Protein AF-A0A6J4VT52-F1 (afdb_monomer_lite)

Secondary structure (DSSP, 8-state):
-PPP--------------S-HHHHHHHHHHHHHHHTT----------TTSSHHHHHHHHHHHHHHTT----------TTT--TTHHHHHHHHTS---TTSPPPPHHHHSSGGGSS---THHHHTT-

Foldseek 3Di:
DDDDDDDDPPDDDLPPDPPCPPVLVVLVVQLVCVVVVRHDDDDQDDDPPPCSVSSVVVSQVVSVVVVHDDFFFDDDPQQQQAVCNRLLRRCVPDDDDPPDDDDDCCSVVSPSVPPPRGPVVVVVVD

Structure (mmCIF, N/CA/C/O backbone):
data_AF-A0A6J4VT52-F1
#
_entry.id   AF-A0A6J4VT52-F1
#
loop_
_atom_site.group_PDB
_atom_site.id
_atom_site.type_symbol
_atom_site.label_atom_id
_atom_site.label_alt_id
_atom_site.label_comp_id
_atom_site.label_asym_id
_atom_site.label_entity_id
_atom_site.label_seq_id
_atom_site.pdbx_PDB_ins_code
_atom_site.Cartn_x
_atom_site.Cartn_y
_atom_site.Cartn_z
_atom_site.occupancy
_atom_site.B_iso_or_equiv
_atom_site.auth_seq_id
_atom_site.auth_comp_id
_atom_site.auth_asym_id
_atom_site.auth_atom_id
_atom_site.pdbx_PDB_model_num
ATOM 1 N N . MET A 1 1 ? 32.193 13.795 37.879 1.00 39.59 1 MET A N 1
ATOM 2 C CA . MET A 1 1 ? 31.768 12.492 37.330 1.00 39.59 1 MET A CA 1
ATOM 3 C C . MET A 1 1 ? 30.348 12.674 36.826 1.00 39.59 1 MET A C 1
ATOM 5 O O . MET A 1 1 ? 29.466 12.857 37.649 1.00 39.59 1 MET A O 1
ATOM 9 N N . ALA A 1 2 ? 30.156 12.782 35.512 1.00 43.50 2 ALA A N 1
ATOM 10 C CA . ALA A 1 2 ? 28.837 12.919 34.897 1.00 43.50 2 ALA A CA 1
ATOM 11 C C . ALA A 1 2 ? 28.461 11.560 34.295 1.00 43.50 2 ALA A C 1
ATOM 13 O O . ALA A 1 2 ? 29.226 11.030 33.491 1.00 43.50 2 ALA A O 1
ATOM 14 N N . GLU A 1 3 ? 27.344 10.978 34.728 1.00 41.75 3 GLU A N 1
ATOM 15 C CA . GLU A 1 3 ? 26.826 9.744 34.135 1.00 41.75 3 GLU A CA 1
ATOM 16 C C . GLU A 1 3 ? 26.167 10.036 32.778 1.00 41.75 3 GLU A C 1
ATOM 18 O O . GLU A 1 3 ? 25.433 11.022 32.652 1.00 41.75 3 GLU A O 1
ATOM 23 N N . PRO A 1 4 ? 26.410 9.208 31.748 1.00 43.84 4 PRO A N 1
ATOM 24 C CA . PRO A 1 4 ? 25.766 9.365 30.456 1.00 43.84 4 PRO A CA 1
ATOM 25 C C . PRO A 1 4 ? 24.318 8.867 30.526 1.00 43.84 4 PRO A C 1
ATOM 27 O O . PRO A 1 4 ? 24.045 7.731 30.911 1.00 43.84 4 PRO A O 1
ATOM 30 N N . ILE A 1 5 ? 23.381 9.718 30.107 1.00 52.94 5 ILE A N 1
ATOM 31 C CA . ILE A 1 5 ? 21.973 9.358 29.935 1.00 52.94 5 ILE A CA 1
ATOM 32 C C . ILE A 1 5 ? 21.894 8.419 28.728 1.00 52.94 5 ILE A C 1
ATOM 34 O O . ILE A 1 5 ? 22.119 8.839 27.592 1.00 52.94 5 ILE A O 1
ATOM 38 N N . ALA A 1 6 ? 21.610 7.140 28.971 1.00 48.03 6 ALA A N 1
ATOM 39 C CA . ALA A 1 6 ? 21.401 6.164 27.912 1.00 48.03 6 ALA A CA 1
ATOM 40 C C . ALA A 1 6 ? 20.205 6.596 27.047 1.00 48.03 6 ALA A C 1
ATOM 42 O O . ALA A 1 6 ? 19.062 6.613 27.505 1.00 48.03 6 ALA A O 1
ATOM 43 N N . ALA A 1 7 ? 20.472 6.968 25.795 1.00 50.34 7 ALA A N 1
ATOM 44 C CA . ALA A 1 7 ? 19.435 7.249 24.818 1.00 50.34 7 ALA A CA 1
ATOM 45 C C . ALA A 1 7 ? 18.742 5.934 24.439 1.00 50.34 7 ALA A C 1
ATOM 47 O O . ALA A 1 7 ? 19.318 5.079 23.766 1.00 50.34 7 ALA A O 1
ATOM 48 N N . THR A 1 8 ? 17.501 5.762 24.884 1.00 45.44 8 THR A N 1
ATOM 49 C CA . THR A 1 8 ? 16.641 4.667 24.439 1.00 45.44 8 THR A CA 1
ATOM 50 C C . THR A 1 8 ? 16.420 4.807 22.930 1.00 45.44 8 THR A C 1
ATOM 52 O O . THR A 1 8 ? 16.028 5.892 22.487 1.00 45.44 8 THR A O 1
ATOM 55 N N . PRO A 1 9 ? 16.635 3.762 22.111 1.00 45.91 9 PRO A N 1
ATOM 56 C CA . PRO A 1 9 ? 16.302 3.830 20.697 1.00 45.91 9 PRO A CA 1
ATOM 57 C C . PRO A 1 9 ? 14.783 3.976 20.564 1.00 45.91 9 PRO A C 1
ATOM 59 O O . PRO A 1 9 ? 14.023 3.035 20.794 1.00 45.91 9 PRO A O 1
ATOM 62 N N . VAL A 1 10 ? 14.332 5.181 20.214 1.00 51.34 10 VAL A N 1
ATOM 63 C CA . VAL A 1 10 ? 12.952 5.432 19.802 1.00 51.34 10 VAL A CA 1
ATOM 64 C C . VAL A 1 10 ? 12.777 4.752 18.448 1.00 51.34 10 VAL A C 1
ATOM 66 O O . VAL A 1 10 ? 13.130 5.298 17.405 1.00 51.34 10 VAL A O 1
ATOM 69 N N . GLY A 1 11 ? 12.259 3.524 18.463 1.00 48.16 11 GLY A N 1
ATOM 70 C CA . GLY A 1 11 ? 11.644 2.947 17.273 1.00 48.16 11 GLY A CA 1
ATOM 71 C C . GLY A 1 11 ? 10.496 3.855 16.814 1.00 48.16 11 GLY A C 1
ATOM 72 O O . GLY A 1 11 ? 9.920 4.562 17.648 1.00 48.16 11 GLY A O 1
ATOM 73 N N . PRO A 1 12 ? 10.152 3.882 15.517 1.00 47.16 12 PRO A N 1
ATOM 74 C CA . PRO A 1 12 ? 9.087 4.741 15.020 1.00 47.16 12 PRO A CA 1
ATOM 75 C C . PRO A 1 12 ? 7.781 4.408 15.753 1.00 47.16 12 PRO A C 1
ATOM 77 O 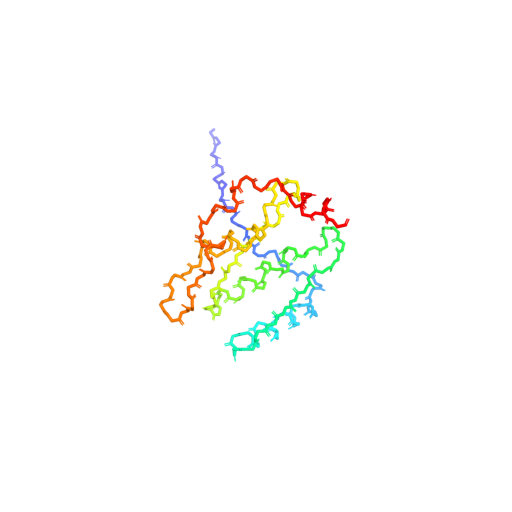O . PRO A 1 12 ? 7.138 3.394 15.486 1.00 47.16 12 PRO A O 1
ATOM 80 N N . SER A 1 13 ? 7.392 5.258 16.706 1.00 52.12 13 SER A N 1
ATOM 81 C CA . SER A 1 13 ? 6.025 5.260 17.213 1.00 52.12 13 SER A CA 1
ATOM 82 C C . SER A 1 13 ? 5.126 5.604 16.034 1.00 52.12 13 SER A C 1
ATOM 84 O O . SER A 1 13 ? 5.474 6.527 15.290 1.00 52.12 13 SER A O 1
ATOM 86 N N . PRO A 1 14 ? 3.996 4.902 15.835 1.00 54.50 14 PRO A N 1
ATOM 87 C CA . PRO A 1 14 ? 3.065 5.262 14.782 1.00 54.50 14 PRO A CA 1
ATOM 88 C C . PRO A 1 14 ? 2.696 6.726 15.000 1.00 54.50 14 PRO A C 1
ATOM 90 O O . PRO A 1 14 ? 2.082 7.073 16.013 1.00 54.50 14 PRO A O 1
ATOM 93 N N . ALA A 1 15 ? 3.158 7.593 14.097 1.00 59.28 15 ALA A N 1
ATOM 94 C CA . ALA A 1 15 ? 2.888 9.014 14.176 1.00 59.28 15 ALA A CA 1
ATOM 95 C C . ALA A 1 15 ? 1.374 9.162 14.314 1.00 59.28 15 ALA A C 1
ATOM 97 O O . ALA A 1 15 ? 0.617 8.648 13.487 1.00 59.28 15 ALA A O 1
ATOM 98 N N . ARG A 1 16 ? 0.920 9.784 15.405 1.00 66.50 16 ARG A N 1
ATOM 99 C CA . ARG A 1 16 ? -0.508 9.967 15.649 1.00 66.50 16 ARG A CA 1
ATOM 100 C C . ARG A 1 16 ? -1.064 10.780 14.483 1.00 66.50 16 ARG A C 1
ATOM 102 O O . ARG A 1 16 ? -0.793 11.971 14.379 1.00 66.50 16 ARG A O 1
ATOM 109 N N . LEU A 1 17 ? -1.801 10.130 13.585 1.00 80.56 17 LEU A N 1
ATOM 110 C CA . LEU A 1 17 ? -2.378 10.784 12.416 1.00 80.56 17 LEU A CA 1
ATOM 111 C C . LEU A 1 17 ? -3.497 11.723 12.875 1.00 80.56 17 LEU A C 1
ATOM 113 O O . LEU A 1 17 ? -4.583 11.280 13.247 1.00 80.56 17 LEU A O 1
ATOM 117 N N . VAL A 1 18 ? -3.228 13.026 12.865 1.00 82.44 18 VAL A N 1
ATOM 118 C CA . VAL A 1 18 ? -4.215 14.060 13.202 1.00 82.44 18 VAL A CA 1
ATOM 119 C C . VAL A 1 18 ? -4.949 14.493 11.932 1.00 82.44 18 VAL A C 1
ATOM 121 O O . VAL A 1 18 ? -4.345 14.628 10.873 1.00 82.44 18 VAL A O 1
ATOM 124 N N . GLY A 1 19 ? -6.267 14.695 12.021 1.00 86.19 19 GLY A N 1
ATOM 125 C CA . GLY A 1 19 ? -7.076 15.239 10.920 1.00 86.19 19 GLY A CA 1
ATOM 126 C C . GLY A 1 19 ? -7.381 14.274 9.765 1.00 86.19 19 GLY A C 1
ATOM 127 O O . GLY A 1 19 ? -8.038 14.677 8.815 1.00 86.19 19 GLY A O 1
ATOM 128 N N . ARG A 1 20 ? -6.966 13.002 9.851 1.00 89.94 20 ARG A N 1
ATOM 129 C CA . ARG A 1 20 ? -7.134 11.976 8.795 1.00 89.94 20 ARG A CA 1
ATOM 130 C C . ARG A 1 20 ? -8.288 11.003 9.024 1.00 89.94 20 ARG A C 1
ATOM 132 O O . ARG A 1 20 ? -8.261 9.867 8.560 1.00 89.94 20 ARG A O 1
ATOM 139 N N . GLY A 1 21 ? -9.286 11.412 9.805 1.00 89.00 21 GLY A N 1
ATOM 140 C CA . GLY A 1 21 ? -10.370 10.520 10.223 1.00 89.00 21 GLY A CA 1
ATOM 141 C C . GLY A 1 21 ? -11.148 9.934 9.043 1.00 89.00 21 GLY A C 1
ATOM 142 O O . GLY A 1 21 ? -11.440 8.743 9.039 1.00 89.00 21 GLY A O 1
ATOM 143 N N . ARG A 1 22 ? -11.431 10.748 8.018 1.00 93.25 22 ARG A N 1
ATOM 144 C CA . ARG A 1 22 ? -12.200 10.320 6.839 1.00 93.25 22 ARG A CA 1
ATOM 145 C C . ARG A 1 22 ? -11.428 9.304 6.000 1.00 93.25 22 ARG A C 1
ATOM 147 O O . ARG A 1 22 ? -11.977 8.274 5.625 1.00 93.25 22 ARG A O 1
ATOM 154 N N . GLU A 1 23 ? -10.152 9.568 5.747 1.00 96.00 23 GLU A N 1
ATOM 155 C CA . GLU A 1 23 ? -9.288 8.689 4.964 1.00 96.00 23 GLU A CA 1
ATOM 156 C C . GLU A 1 23 ? -9.028 7.366 5.690 1.00 96.00 23 GLU A C 1
ATOM 158 O O . GLU A 1 23 ? -9.057 6.308 5.064 1.00 96.00 23 GLU A O 1
ATOM 163 N N . LEU A 1 24 ? -8.851 7.403 7.016 1.00 94.31 24 LEU A N 1
ATOM 164 C CA . LEU A 1 24 ? -8.726 6.192 7.829 1.00 94.31 24 LEU A CA 1
ATOM 165 C C . LEU A 1 24 ? -9.999 5.343 7.796 1.00 94.31 24 LEU A C 1
ATOM 167 O O . LEU A 1 24 ? -9.896 4.127 7.683 1.00 94.31 24 LEU A O 1
ATOM 171 N N . VAL A 1 25 ? -11.188 5.950 7.874 1.00 95.25 25 VAL A N 1
ATOM 172 C CA . VAL A 1 25 ? -12.457 5.210 7.752 1.00 95.25 25 VAL A CA 1
ATOM 173 C C . VAL A 1 25 ? -12.534 4.502 6.401 1.00 95.25 25 VAL A C 1
ATOM 175 O O . VAL A 1 25 ? -12.730 3.289 6.369 1.00 95.25 25 VAL A O 1
ATOM 178 N N . LEU A 1 26 ? -12.267 5.216 5.303 1.00 96.44 26 LEU A N 1
ATOM 179 C CA . LEU A 1 26 ? -12.258 4.626 3.964 1.00 96.44 26 LEU A CA 1
ATOM 180 C C . LEU A 1 26 ? -11.266 3.457 3.864 1.00 96.44 26 LEU A C 1
ATOM 182 O O . LEU A 1 26 ? -11.612 2.383 3.376 1.00 96.44 26 LEU A O 1
ATOM 186 N N . LEU A 1 27 ? -10.030 3.639 4.332 1.00 96.88 27 LEU A N 1
ATOM 187 C CA . LEU A 1 27 ? -8.997 2.602 4.263 1.00 96.88 27 LEU A CA 1
ATOM 188 C C . LEU A 1 27 ? -9.356 1.374 5.106 1.00 96.88 27 LEU A C 1
ATOM 190 O O . LEU A 1 27 ? -9.140 0.247 4.660 1.00 96.88 27 LEU A O 1
ATOM 194 N N . ARG A 1 28 ? -9.975 1.571 6.273 1.00 96.12 28 ARG A N 1
ATOM 195 C CA . ARG A 1 28 ? -10.470 0.483 7.128 1.00 96.12 28 ARG A CA 1
ATOM 196 C C . ARG A 1 28 ? -11.596 -0.307 6.485 1.00 96.12 28 ARG A C 1
ATOM 198 O O . ARG A 1 28 ? -11.591 -1.534 6.564 1.00 96.12 28 ARG A O 1
ATOM 205 N N . GLU A 1 29 ? -12.530 0.369 5.823 1.00 97.25 29 GLU A N 1
ATOM 206 C CA . GLU A 1 29 ? -13.599 -0.288 5.067 1.00 97.25 29 GLU A CA 1
ATOM 207 C C . GLU A 1 29 ? -13.027 -1.151 3.938 1.00 97.25 29 GLU A C 1
ATOM 209 O O . GLU A 1 29 ? -13.424 -2.307 3.771 1.00 97.25 29 GLU A O 1
ATOM 214 N N . ARG A 1 30 ? -12.043 -0.629 3.193 1.00 97.69 30 ARG A N 1
ATOM 215 C CA . ARG A 1 30 ? -11.371 -1.388 2.125 1.00 97.69 30 ARG A CA 1
ATOM 216 C C . ARG A 1 30 ? -10.558 -2.555 2.671 1.00 97.69 30 ARG A C 1
ATOM 218 O O . ARG A 1 30 ? -10.639 -3.644 2.109 1.00 97.69 30 ARG A O 1
ATOM 225 N N . LEU A 1 31 ? -9.855 -2.371 3.787 1.00 97.25 31 LEU A N 1
ATOM 226 C CA . LEU A 1 31 ? -9.140 -3.447 4.473 1.00 97.25 31 LEU A CA 1
ATOM 227 C C . LEU A 1 31 ? -10.099 -4.544 4.955 1.00 97.25 31 LEU A C 1
ATOM 229 O O . LEU A 1 31 ? -9.829 -5.726 4.764 1.00 97.25 31 LEU A O 1
ATOM 233 N N . ALA A 1 32 ? -11.241 -4.173 5.540 1.00 97.12 32 ALA A N 1
ATOM 234 C CA . ALA A 1 32 ? -12.264 -5.133 5.945 1.00 97.12 32 ALA A CA 1
ATOM 235 C C . ALA A 1 32 ? -12.840 -5.900 4.743 1.00 97.12 32 ALA A C 1
ATOM 237 O O . ALA A 1 32 ? -13.037 -7.110 4.833 1.00 97.12 32 ALA A O 1
ATOM 238 N N . GLY A 1 33 ? -13.062 -5.223 3.612 1.00 97.56 33 GLY A N 1
ATOM 239 C CA . GLY A 1 33 ? -13.443 -5.864 2.352 1.00 97.56 33 GLY A CA 1
ATOM 240 C C . GLY A 1 33 ? -12.403 -6.876 1.870 1.00 97.56 33 GLY A C 1
ATOM 241 O O . GLY A 1 33 ? -12.761 -8.019 1.592 1.00 97.56 33 GLY A O 1
ATOM 242 N N . ALA A 1 34 ? -11.127 -6.485 1.850 1.00 96.25 34 ALA A N 1
ATOM 243 C CA . ALA A 1 34 ? -10.021 -7.338 1.417 1.00 96.25 34 ALA A CA 1
ATOM 244 C C . ALA A 1 34 ? -9.878 -8.591 2.291 1.00 96.25 34 ALA A C 1
ATOM 246 O O . ALA A 1 34 ? -9.763 -9.695 1.765 1.00 96.25 34 ALA A O 1
ATOM 247 N N . LEU A 1 35 ? -9.978 -8.439 3.615 1.00 95.38 35 LEU A N 1
ATOM 248 C CA . LEU A 1 35 ? -9.965 -9.560 4.563 1.00 95.38 35 LEU A CA 1
ATOM 249 C C . LEU A 1 35 ? -11.169 -10.499 4.399 1.00 95.38 35 LEU A C 1
ATOM 251 O O . LEU A 1 35 ? -11.073 -11.677 4.722 1.00 95.38 35 LEU A O 1
ATOM 255 N N . ALA A 1 36 ? -12.285 -10.000 3.866 1.00 96.44 36 ALA A N 1
ATOM 256 C CA . ALA A 1 36 ? -13.447 -10.802 3.492 1.00 96.44 36 ALA A CA 1
ATOM 257 C C . ALA A 1 36 ? -13.355 -11.376 2.059 1.00 96.44 36 ALA A C 1
ATOM 259 O O . ALA A 1 36 ? -14.368 -11.800 1.506 1.00 96.44 36 ALA A O 1
ATOM 260 N N . GLY A 1 37 ? -12.176 -11.345 1.426 1.00 94.75 37 GLY A N 1
ATOM 261 C CA . GLY A 1 37 ? -11.944 -11.874 0.077 1.00 94.75 37 GLY A CA 1
ATOM 262 C C . GLY A 1 37 ? -12.340 -10.933 -1.067 1.00 94.75 37 GLY A C 1
ATOM 263 O O . GLY A 1 37 ? -12.298 -11.329 -2.229 1.00 94.75 37 GLY A O 1
ATOM 264 N N . ARG A 1 38 ? -12.715 -9.679 -0.778 1.00 95.69 38 ARG A N 1
ATOM 265 C CA . ARG A 1 38 ? -13.057 -8.667 -1.792 1.00 95.69 38 ARG A CA 1
ATOM 266 C C . ARG A 1 38 ? -11.905 -7.683 -1.971 1.00 95.69 38 ARG A C 1
ATOM 268 O O . ARG A 1 38 ? -11.801 -6.702 -1.237 1.00 95.69 38 ARG A O 1
ATOM 275 N N . GLY A 1 39 ? -11.044 -7.954 -2.950 1.00 92.75 39 GLY A N 1
ATOM 276 C CA . GLY A 1 39 ? -9.914 -7.089 -3.292 1.00 92.75 39 GLY A CA 1
ATOM 277 C C . GLY A 1 39 ? -10.334 -5.673 -3.709 1.00 92.75 39 GLY A C 1
ATOM 278 O O . GLY A 1 39 ? -11.439 -5.450 -4.207 1.00 92.75 39 GLY A O 1
ATOM 279 N N . ALA A 1 40 ? -9.441 -4.705 -3.506 1.00 94.56 40 ALA A N 1
ATOM 280 C CA . ALA A 1 40 ? -9.629 -3.316 -3.916 1.00 94.56 40 ALA A CA 1
ATOM 281 C C . ALA A 1 40 ? -8.280 -2.650 -4.218 1.00 94.56 40 ALA A C 1
ATOM 283 O O . ALA A 1 40 ? -7.261 -3.012 -3.633 1.00 94.56 40 ALA A O 1
ATOM 284 N N . LEU A 1 41 ? -8.296 -1.637 -5.088 1.00 95.75 41 LEU A N 1
ATOM 285 C CA . LEU A 1 41 ? -7.172 -0.735 -5.329 1.00 95.75 41 LEU A CA 1
ATOM 286 C C . LEU A 1 41 ? -7.490 0.633 -4.720 1.00 95.75 41 LEU A C 1
ATOM 288 O O . LEU A 1 41 ? -8.570 1.178 -4.949 1.00 95.75 41 LEU A O 1
ATOM 292 N N . VAL A 1 42 ? -6.551 1.190 -3.955 1.00 95.94 42 VAL A N 1
ATOM 293 C CA . VAL A 1 42 ? -6.671 2.529 -3.365 1.00 95.94 42 VAL A CA 1
ATOM 294 C C . VAL A 1 42 ? -5.441 3.349 -3.733 1.00 95.94 42 VAL A C 1
ATOM 296 O O . VAL A 1 42 ? -4.316 2.920 -3.490 1.00 95.94 42 VAL A O 1
ATOM 299 N N . LEU A 1 43 ? -5.662 4.538 -4.295 1.00 96.25 43 LEU A N 1
ATOM 300 C CA . LEU A 1 43 ? -4.611 5.500 -4.619 1.00 96.25 43 LEU A CA 1
ATOM 301 C C . LEU A 1 43 ? -4.582 6.610 -3.565 1.00 96.25 43 LEU A C 1
ATOM 303 O O . LEU A 1 43 ? -5.573 7.312 -3.370 1.00 96.25 43 LEU A O 1
ATOM 307 N N . LEU A 1 44 ? -3.436 6.793 -2.908 1.00 95.12 44 LEU A N 1
ATOM 308 C CA . LEU A 1 44 ? -3.209 7.909 -1.990 1.00 95.12 44 LEU A CA 1
ATOM 309 C C . LEU A 1 44 ? -2.536 9.059 -2.743 1.00 95.12 44 LEU A C 1
ATOM 311 O O . LEU A 1 44 ? -1.337 9.015 -3.012 1.00 95.12 44 LEU A O 1
ATOM 315 N N . ALA A 1 45 ? -3.306 10.097 -3.061 1.00 94.44 45 ALA A N 1
ATOM 316 C CA . ALA A 1 45 ? -2.827 11.303 -3.732 1.00 94.44 45 ALA A CA 1
ATOM 317 C C . ALA A 1 45 ? -2.916 12.527 -2.807 1.00 94.44 45 ALA A C 1
ATOM 319 O O . ALA A 1 45 ? -3.727 12.572 -1.885 1.00 94.44 45 ALA A O 1
ATOM 320 N N . GLY A 1 46 ? -2.051 13.515 -3.035 1.00 93.75 46 GLY A N 1
ATOM 321 C CA . GLY A 1 46 ? -1.995 14.740 -2.237 1.00 93.75 46 GLY A CA 1
ATOM 322 C C . GLY A 1 46 ? -0.611 15.379 -2.244 1.00 93.75 46 GLY A C 1
ATOM 323 O O . GLY A 1 46 ? 0.348 14.806 -2.768 1.00 93.75 46 GLY A O 1
ATOM 324 N N . GLU A 1 47 ? -0.501 16.543 -1.618 1.00 94.62 47 GLU A N 1
ATOM 325 C CA . GLU A 1 47 ? 0.714 17.363 -1.598 1.00 94.62 47 GLU A CA 1
ATOM 326 C C . GLU A 1 47 ? 1.926 16.651 -0.970 1.00 94.62 47 GLU A C 1
ATOM 328 O O . GLU A 1 47 ? 1.805 15.694 -0.190 1.00 94.62 47 GLU A O 1
ATOM 333 N N . ALA A 1 48 ? 3.134 17.082 -1.338 1.00 91.56 48 ALA A N 1
ATOM 334 C CA . ALA A 1 48 ? 4.357 16.600 -0.703 1.00 91.56 48 ALA A CA 1
ATOM 335 C C . ALA A 1 48 ? 4.316 16.901 0.807 1.00 91.56 48 ALA A C 1
ATOM 337 O O . ALA A 1 48 ? 3.838 17.947 1.228 1.00 91.56 48 ALA A O 1
ATOM 338 N N . GLY A 1 49 ? 4.746 15.951 1.640 1.00 90.06 49 GLY A N 1
ATOM 339 C CA . GLY A 1 49 ? 4.740 16.123 3.100 1.00 90.06 49 GLY A CA 1
ATOM 340 C C . GLY A 1 49 ? 3.371 16.030 3.794 1.00 90.06 49 GLY A C 1
ATOM 341 O O . GLY A 1 49 ? 3.330 15.951 5.015 1.00 90.06 49 GLY A O 1
ATOM 342 N N . ILE A 1 50 ? 2.252 15.918 3.066 1.00 90.69 50 ILE A N 1
ATOM 343 C CA . ILE A 1 50 ? 0.887 15.900 3.642 1.00 90.69 50 ILE A CA 1
ATOM 344 C C . ILE A 1 50 ? 0.571 14.653 4.505 1.00 90.69 50 ILE A C 1
ATOM 346 O O . ILE A 1 50 ? -0.519 14.533 5.065 1.00 90.69 50 ILE A O 1
ATOM 350 N N . GLY A 1 51 ? 1.510 13.704 4.603 1.00 92.50 51 GLY A N 1
ATOM 351 C CA . GLY A 1 51 ? 1.388 12.498 5.428 1.00 92.50 51 GLY A CA 1
ATOM 352 C C . GLY A 1 51 ? 0.872 11.248 4.707 1.00 92.50 51 GLY A C 1
ATOM 353 O O . GLY A 1 51 ? 0.406 10.329 5.372 1.00 92.50 51 GLY A O 1
ATOM 354 N N . LYS A 1 52 ? 0.962 11.170 3.369 1.00 95.00 52 LYS A N 1
ATOM 355 C CA . LYS A 1 52 ? 0.530 9.985 2.589 1.00 95.00 52 LYS A CA 1
ATOM 356 C C . LYS A 1 52 ? 1.207 8.692 3.055 1.00 95.00 52 LYS A C 1
ATOM 358 O O . LYS A 1 52 ? 0.528 7.698 3.285 1.00 95.00 52 LYS A O 1
ATOM 363 N N . THR A 1 53 ? 2.529 8.728 3.238 1.00 92.50 53 THR A N 1
ATOM 364 C CA . THR A 1 53 ? 3.308 7.574 3.711 1.00 92.50 53 THR A CA 1
ATOM 365 C C . THR A 1 53 ? 2.893 7.169 5.120 1.00 92.50 53 THR A C 1
ATOM 367 O O . THR A 1 53 ? 2.616 6.001 5.348 1.00 92.50 53 THR A O 1
ATOM 370 N N . ALA A 1 54 ? 2.729 8.134 6.030 1.00 93.12 54 ALA A N 1
ATOM 371 C CA . ALA A 1 54 ? 2.273 7.857 7.391 1.00 93.12 54 ALA A CA 1
ATOM 372 C C . ALA A 1 54 ? 0.860 7.234 7.416 1.00 93.12 54 ALA A C 1
ATOM 374 O O . ALA A 1 54 ? 0.592 6.320 8.194 1.00 93.12 54 ALA A O 1
ATOM 375 N N . LEU A 1 55 ? -0.042 7.685 6.535 1.00 95.06 55 LEU A N 1
ATOM 376 C CA . LEU A 1 55 ? -1.381 7.109 6.378 1.00 95.06 55 LEU A CA 1
ATOM 377 C C . LEU A 1 55 ? -1.341 5.668 5.842 1.00 95.06 55 LEU A C 1
ATOM 379 O O . LEU A 1 55 ? -2.050 4.797 6.357 1.00 95.06 55 LEU A O 1
ATOM 383 N N . ALA A 1 56 ? -0.497 5.406 4.839 1.00 95.38 56 ALA A N 1
ATOM 384 C CA . ALA A 1 56 ? -0.264 4.057 4.335 1.00 95.38 56 ALA A CA 1
ATOM 385 C C . ALA A 1 56 ? 0.290 3.156 5.447 1.00 95.38 56 ALA A C 1
ATOM 387 O O . ALA A 1 56 ? -0.294 2.117 5.737 1.00 95.38 56 ALA A O 1
ATOM 388 N N . GLU A 1 57 ? 1.351 3.580 6.132 1.00 94.62 57 GLU A N 1
ATOM 389 C CA . GLU A 1 57 ? 1.995 2.827 7.214 1.00 94.62 57 GLU A CA 1
ATOM 390 C C . GLU A 1 57 ? 1.034 2.489 8.356 1.00 94.62 57 GLU A C 1
ATOM 392 O O . GLU A 1 57 ? 1.035 1.350 8.821 1.00 94.62 57 GLU A O 1
ATOM 397 N N . ALA A 1 58 ? 0.165 3.421 8.759 1.00 94.38 58 ALA A N 1
ATOM 398 C CA . ALA A 1 58 ? -0.863 3.152 9.765 1.00 94.38 58 ALA A CA 1
ATOM 399 C C . ALA A 1 58 ? -1.856 2.071 9.308 1.00 94.38 58 ALA A C 1
ATOM 401 O O . ALA A 1 58 ? -2.192 1.171 10.077 1.00 94.38 58 ALA A O 1
ATOM 402 N N . THR A 1 59 ? -2.278 2.114 8.043 1.00 95.44 59 THR A N 1
ATOM 403 C CA . THR A 1 59 ? -3.171 1.099 7.459 1.00 95.44 59 THR A CA 1
ATOM 404 C C . THR A 1 59 ? -2.485 -0.264 7.376 1.00 95.44 59 THR A C 1
ATOM 406 O O . THR A 1 59 ? -3.082 -1.286 7.709 1.00 95.44 59 THR A O 1
ATOM 409 N N . LEU A 1 60 ? -1.208 -0.291 6.983 1.00 95.94 60 LEU A N 1
ATOM 410 C CA . LEU A 1 60 ? -0.400 -1.510 6.932 1.00 95.94 60 LEU A CA 1
ATOM 411 C C . LEU A 1 60 ? -0.160 -2.095 8.331 1.00 95.94 60 LEU A C 1
ATOM 413 O O . LEU A 1 60 ? -0.163 -3.313 8.495 1.00 95.94 60 LEU A O 1
ATOM 417 N N . ALA A 1 61 ? 0.047 -1.253 9.346 1.00 95.44 61 ALA A N 1
ATOM 418 C CA . ALA A 1 61 ? 0.164 -1.690 10.734 1.00 95.44 61 ALA A CA 1
ATOM 419 C C . ALA A 1 61 ? -1.138 -2.341 11.226 1.00 95.44 61 ALA A C 1
ATOM 421 O O . ALA A 1 61 ? -1.092 -3.434 11.789 1.00 95.44 61 ALA A O 1
ATOM 422 N N . GLU A 1 62 ? -2.290 -1.729 10.941 1.00 95.31 62 GLU A N 1
ATOM 423 C CA . GLU A 1 62 ? -3.601 -2.304 11.266 1.00 95.31 62 GLU A CA 1
ATOM 424 C C . GLU A 1 62 ? -3.839 -3.632 10.527 1.00 95.31 62 GLU A C 1
ATOM 426 O O . GLU A 1 62 ? -4.293 -4.607 11.125 1.00 95.31 62 GLU A O 1
ATOM 431 N N . ALA A 1 63 ? -3.474 -3.716 9.244 1.00 96.31 63 ALA A N 1
ATOM 432 C CA . ALA A 1 63 ? -3.577 -4.949 8.467 1.00 96.31 63 ALA A CA 1
ATOM 433 C C . ALA A 1 63 ? -2.762 -6.093 9.094 1.00 96.31 63 ALA A C 1
ATOM 435 O O . ALA A 1 63 ? -3.294 -7.189 9.279 1.00 96.31 63 ALA A O 1
ATOM 436 N N . ARG A 1 64 ? -1.511 -5.829 9.504 1.00 95.81 64 ARG A N 1
ATOM 437 C CA . ARG A 1 64 ? -0.672 -6.814 10.215 1.00 95.81 64 ARG A CA 1
ATOM 438 C C . ARG A 1 64 ? -1.300 -7.255 11.535 1.00 95.81 64 ARG A C 1
ATOM 440 O O . ARG A 1 64 ? -1.342 -8.448 11.812 1.00 95.81 64 ARG A O 1
ATOM 447 N N . GLN A 1 65 ? -1.820 -6.316 12.330 1.00 96.75 65 GLN A N 1
ATOM 448 C CA . GLN A 1 65 ? -2.498 -6.625 13.599 1.00 96.75 65 GLN A CA 1
ATOM 449 C C . GLN A 1 65 ? -3.726 -7.520 13.405 1.00 96.75 65 GLN A C 1
ATOM 451 O O . GLN A 1 65 ? -4.053 -8.321 14.276 1.00 96.75 65 GLN A O 1
ATOM 456 N N . ARG A 1 66 ? -4.388 -7.414 12.250 1.00 96.12 66 ARG A N 1
ATOM 457 C CA . ARG A 1 66 ? -5.536 -8.246 11.867 1.00 96.12 66 ARG A CA 1
ATOM 458 C C . ARG A 1 66 ? -5.141 -9.554 11.170 1.00 96.12 66 ARG A C 1
ATOM 460 O O . ARG A 1 66 ? -6.014 -10.233 10.640 1.00 96.12 66 ARG A O 1
ATOM 467 N N . GLY A 1 67 ? -3.854 -9.905 11.166 1.00 93.38 67 GLY A N 1
ATOM 468 C CA . GLY A 1 67 ? -3.344 -11.160 10.610 1.00 93.38 67 GLY A CA 1
ATOM 469 C C . GLY A 1 67 ? -3.149 -11.162 9.093 1.00 93.38 67 GLY A C 1
ATOM 470 O O . GLY A 1 67 ? -2.894 -12.220 8.524 1.00 93.38 67 GLY A O 1
ATOM 471 N N . ALA A 1 68 ? -3.250 -10.012 8.418 1.00 94.38 68 ALA A N 1
ATOM 472 C CA . ALA A 1 68 ? -2.982 -9.941 6.987 1.00 94.38 68 ALA A CA 1
ATOM 473 C C . ALA A 1 68 ? -1.482 -10.087 6.701 1.00 94.38 68 ALA A C 1
ATOM 475 O O . ALA A 1 68 ? -0.640 -9.451 7.344 1.00 94.38 68 ALA A O 1
ATOM 476 N N . THR A 1 69 ? -1.146 -10.838 5.654 1.00 92.38 69 THR A N 1
ATOM 477 C CA . THR A 1 69 ? 0.174 -10.740 5.031 1.00 92.38 69 THR A CA 1
ATOM 478 C C . THR A 1 69 ? 0.302 -9.379 4.353 1.00 92.38 69 THR A C 1
ATOM 480 O O . THR A 1 69 ? -0.487 -9.030 3.479 1.00 92.38 69 THR 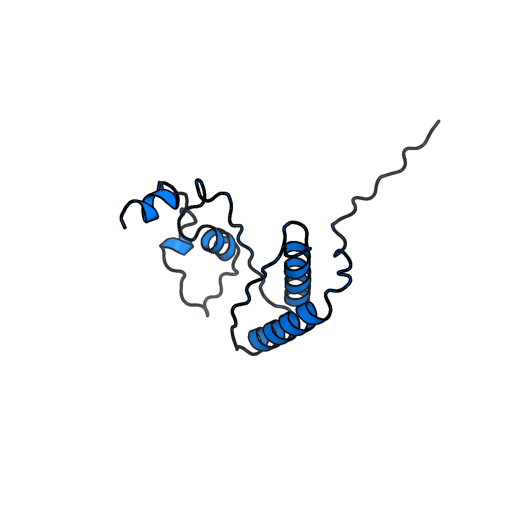A O 1
ATOM 483 N N . VAL A 1 70 ? 1.309 -8.603 4.756 1.00 94.62 70 VAL A N 1
ATOM 484 C CA . VAL A 1 70 ? 1.580 -7.277 4.194 1.00 94.62 70 VAL A CA 1
ATOM 485 C C . VAL A 1 70 ? 2.890 -7.298 3.426 1.00 94.62 70 VAL A C 1
ATOM 487 O O . VAL A 1 70 ? 3.952 -7.493 4.016 1.00 94.62 70 VAL A O 1
ATOM 490 N N . LEU A 1 71 ? 2.805 -7.023 2.126 1.00 93.38 71 LEU A N 1
ATOM 491 C CA . LEU A 1 71 ? 3.947 -6.889 1.228 1.00 93.38 71 LEU A CA 1
ATOM 492 C C . LEU A 1 71 ? 4.115 -5.420 0.839 1.00 93.38 71 LEU A C 1
ATOM 494 O O . LEU A 1 71 ? 3.132 -4.718 0.608 1.00 93.38 71 LEU A O 1
ATOM 498 N N . VAL A 1 72 ? 5.359 -4.948 0.796 1.00 92.88 72 VAL A N 1
ATOM 499 C CA . VAL A 1 72 ? 5.687 -3.558 0.463 1.00 92.88 72 VAL A CA 1
ATOM 500 C C . VAL A 1 72 ? 6.785 -3.563 -0.583 1.00 92.88 72 VAL A C 1
ATOM 502 O O . VAL A 1 72 ? 7.824 -4.182 -0.366 1.00 92.88 72 VAL A O 1
ATOM 505 N N . GLY A 1 73 ? 6.534 -2.850 -1.675 1.00 90.38 73 GLY A N 1
ATOM 506 C CA . GLY A 1 73 ? 7.507 -2.540 -2.711 1.00 90.38 73 GLY A CA 1
ATOM 507 C C . GLY A 1 73 ? 7.662 -1.036 -2.852 1.00 90.38 73 GLY A C 1
ATOM 508 O O . GLY A 1 73 ? 6.690 -0.292 -2.677 1.00 90.38 73 GLY A O 1
ATOM 509 N N . ARG A 1 74 ? 8.876 -0.582 -3.140 1.00 86.25 74 ARG A N 1
ATOM 510 C CA . ARG A 1 74 ? 9.195 0.836 -3.294 1.00 86.25 74 ARG A CA 1
ATOM 511 C C . ARG A 1 74 ? 9.410 1.159 -4.765 1.00 86.25 74 ARG A C 1
ATOM 513 O O . ARG A 1 74 ? 10.147 0.479 -5.468 1.00 86.25 74 ARG A O 1
ATOM 520 N N . CYS A 1 75 ? 8.771 2.230 -5.221 1.00 81.94 75 CYS A N 1
ATOM 521 C CA . CYS A 1 75 ? 9.135 2.861 -6.482 1.00 81.94 75 CYS A CA 1
ATOM 522 C C . CYS A 1 75 ? 10.325 3.776 -6.198 1.00 81.94 75 CYS A C 1
ATOM 524 O O . CYS A 1 75 ? 10.158 4.818 -5.558 1.00 81.94 75 CYS A O 1
ATOM 526 N N . HIS A 1 76 ? 11.513 3.350 -6.612 1.00 74.62 76 HIS A N 1
ATOM 527 C CA . HIS A 1 76 ? 12.688 4.211 -6.640 1.00 74.62 76 HIS A CA 1
ATOM 528 C C . HIS A 1 76 ? 12.618 5.133 -7.865 1.00 74.62 76 HIS A C 1
ATOM 530 O O . HIS A 1 76 ? 11.601 5.168 -8.565 1.00 74.62 76 HIS A O 1
ATOM 536 N N . ASP A 1 77 ? 13.666 5.919 -8.100 1.00 71.00 77 ASP A N 1
ATOM 537 C CA . ASP A 1 77 ? 13.722 6.769 -9.284 1.00 71.00 77 ASP A CA 1
ATOM 538 C C . ASP A 1 77 ? 13.527 5.921 -10.561 1.00 71.00 77 ASP A C 1
ATOM 540 O O . ASP A 1 77 ? 14.005 4.785 -10.673 1.00 71.00 77 ASP A O 1
ATOM 544 N N . LEU A 1 78 ? 12.751 6.454 -11.504 1.00 57.59 78 LEU A N 1
ATOM 545 C CA . LEU A 1 78 ? 12.272 5.765 -12.708 1.00 57.59 78 LEU A CA 1
ATOM 546 C C . LEU A 1 78 ? 13.416 5.355 -13.645 1.00 57.59 78 LEU A C 1
ATOM 548 O O . LEU A 1 78 ? 13.248 4.426 -14.435 1.00 57.59 78 LEU A O 1
ATOM 552 N N . ALA A 1 79 ? 14.565 6.029 -13.549 1.00 60.91 79 ALA A N 1
ATOM 553 C CA . ALA A 1 79 ? 15.762 5.699 -14.318 1.00 60.91 79 ALA A CA 1
ATOM 554 C C . ALA A 1 79 ? 16.390 4.356 -13.902 1.00 60.91 79 ALA A C 1
ATOM 556 O O . ALA A 1 79 ? 17.005 3.695 -14.733 1.00 60.91 79 ALA A O 1
ATOM 557 N N . GLU A 1 80 ? 16.198 3.934 -12.649 1.00 60.03 80 GLU A N 1
ATOM 558 C CA . GLU A 1 80 ? 16.856 2.757 -12.061 1.00 60.03 80 GLU A CA 1
ATOM 559 C C . GLU A 1 80 ? 15.869 1.642 -11.700 1.00 60.03 80 GLU A C 1
ATOM 561 O O . GLU A 1 80 ? 16.275 0.529 -11.371 1.00 60.03 80 GLU A O 1
ATOM 566 N N . THR A 1 81 ? 14.562 1.924 -11.741 1.00 61.62 81 THR A N 1
ATOM 567 C CA . THR A 1 81 ? 13.551 0.932 -11.376 1.00 61.62 81 THR A CA 1
ATOM 568 C C . THR A 1 81 ? 13.205 0.068 -12.588 1.00 61.62 81 THR A C 1
ATOM 570 O O . THR A 1 81 ? 12.612 0.573 -13.549 1.00 61.62 81 THR A O 1
ATOM 573 N N . PRO A 1 82 ? 13.498 -1.239 -12.552 1.00 69.12 82 PRO A N 1
ATOM 574 C CA . PRO A 1 82 ? 13.135 -2.120 -13.646 1.00 69.12 82 PRO A CA 1
ATOM 575 C C . PRO A 1 82 ? 11.614 -2.283 -13.769 1.00 69.12 82 PRO A C 1
ATOM 577 O O . PRO A 1 82 ? 10.862 -1.970 -12.832 1.00 69.12 82 PRO A O 1
ATOM 580 N N . PRO A 1 83 ? 11.115 -2.786 -14.912 1.00 75.44 83 PRO A N 1
ATOM 581 C CA . PRO A 1 83 ? 9.701 -3.093 -15.083 1.00 75.44 83 PRO A CA 1
ATOM 582 C C . PRO A 1 83 ? 9.184 -3.950 -13.924 1.00 75.44 83 PRO A C 1
ATOM 584 O O . PRO A 1 83 ? 9.798 -4.940 -13.538 1.00 75.44 83 PRO A O 1
ATOM 587 N N . TYR A 1 84 ? 8.057 -3.543 -13.339 1.00 79.25 84 TYR A N 1
ATOM 588 C CA . TYR A 1 84 ? 7.458 -4.206 -12.175 1.00 79.25 84 TYR A CA 1
ATOM 589 C C . TYR A 1 84 ? 8.348 -4.285 -10.918 1.00 79.25 84 TYR A C 1
ATOM 591 O O . TYR A 1 84 ? 8.003 -5.023 -9.996 1.00 79.25 84 TYR A O 1
ATOM 599 N N . GLY A 1 85 ? 9.426 -3.497 -10.817 1.00 82.06 85 GLY A N 1
ATOM 600 C CA . GLY A 1 85 ? 10.366 -3.502 -9.686 1.00 82.06 85 GLY A CA 1
ATOM 601 C C . GLY A 1 85 ? 9.715 -3.515 -8.293 1.00 82.06 85 GLY A C 1
ATOM 602 O O . GLY A 1 85 ? 10.040 -4.397 -7.496 1.00 82.06 85 GLY A O 1
ATOM 603 N N . PRO A 1 86 ? 8.724 -2.646 -7.999 1.00 86.62 86 PRO A N 1
ATOM 604 C CA . PRO A 1 86 ? 8.023 -2.678 -6.715 1.00 86.62 86 PRO A CA 1
ATOM 605 C C . PRO A 1 86 ? 7.324 -4.020 -6.443 1.00 86.62 86 PRO A C 1
ATOM 607 O O . PRO A 1 86 ? 7.309 -4.501 -5.314 1.00 86.62 86 PRO A O 1
ATOM 610 N N . TRP A 1 87 ? 6.759 -4.658 -7.469 1.00 86.50 87 TRP A N 1
ATOM 611 C CA . TRP A 1 87 ? 6.102 -5.958 -7.325 1.00 86.50 87 TRP A CA 1
ATOM 612 C C . TRP A 1 87 ? 7.109 -7.072 -7.076 1.00 86.50 87 TRP A C 1
ATOM 614 O O . TRP A 1 87 ? 6.861 -7.926 -6.232 1.00 86.50 87 TRP A O 1
ATOM 624 N N . VAL A 1 88 ? 8.249 -7.042 -7.764 1.00 85.94 88 VAL A N 1
ATOM 625 C CA . VAL A 1 88 ? 9.342 -8.003 -7.570 1.00 85.94 88 VAL A CA 1
ATOM 626 C C . VAL A 1 88 ? 9.888 -7.895 -6.144 1.00 85.94 88 VAL A C 1
ATOM 628 O O . VAL A 1 88 ? 9.983 -8.909 -5.454 1.00 85.94 88 VAL A O 1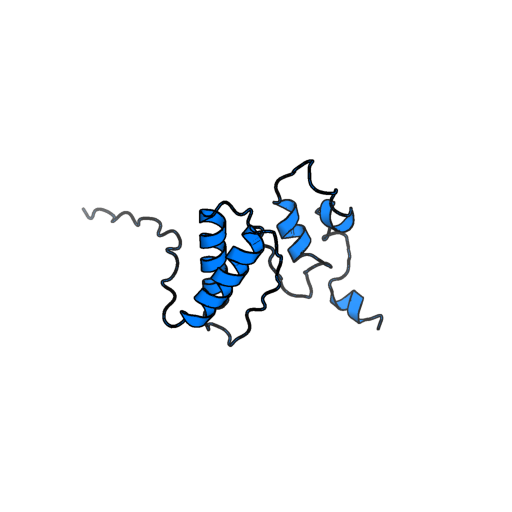
ATOM 631 N N . GLU A 1 89 ? 10.142 -6.677 -5.648 1.00 86.19 89 GLU A N 1
ATOM 632 C CA . GLU A 1 89 ? 10.576 -6.450 -4.260 1.00 86.19 89 GLU A CA 1
ATOM 633 C C . GLU A 1 89 ? 9.540 -6.972 -3.250 1.00 86.19 89 GLU A C 1
ATOM 635 O O . GLU A 1 89 ? 9.883 -7.680 -2.298 1.00 86.19 89 GLU A O 1
ATOM 640 N N . ALA A 1 90 ? 8.262 -6.642 -3.460 1.00 89.81 90 ALA A N 1
ATOM 641 C CA . ALA A 1 90 ? 7.180 -7.041 -2.569 1.00 89.81 90 ALA A CA 1
ATOM 642 C C . ALA A 1 90 ? 7.003 -8.570 -2.531 1.00 89.81 90 ALA A C 1
ATOM 644 O O . ALA A 1 90 ? 6.894 -9.157 -1.452 1.00 89.81 90 ALA A O 1
ATOM 645 N N . LEU A 1 91 ? 6.992 -9.219 -3.699 1.00 87.75 91 LEU A N 1
ATOM 646 C CA . LEU A 1 91 ? 6.740 -10.654 -3.850 1.00 87.75 91 LEU A CA 1
ATOM 647 C C . LEU A 1 91 ? 7.937 -11.522 -3.459 1.00 87.75 91 LEU A C 1
ATOM 649 O O . LEU A 1 91 ? 7.735 -12.649 -3.008 1.00 87.75 91 LEU A O 1
ATOM 653 N N . ALA A 1 92 ? 9.166 -11.006 -3.539 1.00 84.06 92 ALA A N 1
ATOM 654 C CA . ALA A 1 92 ? 10.347 -11.695 -3.015 1.00 84.06 92 ALA A CA 1
ATOM 655 C C . ALA A 1 92 ? 10.234 -11.988 -1.506 1.00 84.06 92 ALA A C 1
ATOM 657 O O . ALA A 1 92 ? 10.823 -12.948 -1.013 1.00 84.06 92 ALA A O 1
ATOM 658 N N . ARG A 1 93 ? 9.445 -11.184 -0.777 1.00 84.56 93 ARG A N 1
ATOM 659 C CA . ARG A 1 93 ? 9.171 -11.341 0.662 1.00 84.56 93 ARG A CA 1
ATOM 660 C C . ARG A 1 93 ? 7.853 -12.065 0.955 1.00 84.56 93 ARG A C 1
ATOM 662 O O . ARG A 1 93 ? 7.476 -12.185 2.120 1.00 84.56 93 ARG A O 1
ATOM 669 N N . ALA A 1 94 ? 7.131 -12.513 -0.073 1.00 85.75 94 ALA A N 1
ATOM 670 C CA . ALA A 1 94 ? 5.866 -13.207 0.112 1.00 85.75 94 ALA A CA 1
ATOM 671 C C . ALA A 1 94 ? 6.083 -14.602 0.726 1.00 85.75 94 ALA A C 1
ATOM 673 O O . ALA A 1 94 ? 6.990 -15.325 0.298 1.00 85.75 94 ALA A O 1
ATOM 674 N N . PRO A 1 95 ? 5.240 -15.023 1.687 1.00 83.62 95 PRO A N 1
ATOM 675 C CA . PRO A 1 95 ? 5.197 -16.410 2.124 1.00 83.62 95 PRO A CA 1
ATOM 676 C C . PRO A 1 95 ? 4.950 -17.329 0.926 1.00 83.62 95 PRO A C 1
ATOM 678 O O . PRO A 1 95 ? 4.097 -17.054 0.081 1.00 83.62 95 PRO A O 1
ATOM 681 N N . ARG A 1 96 ? 5.697 -18.431 0.850 1.00 79.50 96 ARG A N 1
ATOM 682 C CA . ARG A 1 96 ? 5.450 -19.469 -0.151 1.00 79.50 96 ARG A CA 1
ATOM 683 C C . ARG A 1 96 ? 4.317 -20.351 0.359 1.00 79.50 96 ARG A C 1
ATOM 685 O O . ARG A 1 96 ? 4.523 -21.163 1.252 1.00 79.50 96 ARG A O 1
ATOM 692 N N . ASP A 1 97 ? 3.130 -20.150 -0.195 1.00 78.94 97 ASP A N 1
ATOM 693 C CA . ASP A 1 97 ? 1.953 -20.971 0.072 1.00 78.94 97 ASP A CA 1
ATOM 694 C C . ASP A 1 97 ? 1.663 -21.856 -1.156 1.00 78.94 97 ASP A C 1
ATOM 696 O O . ASP A 1 97 ? 1.412 -21.313 -2.236 1.00 78.94 97 ASP A O 1
ATOM 700 N N . PRO A 1 98 ? 1.685 -23.198 -1.022 1.00 74.44 98 PRO A N 1
ATOM 701 C CA . PRO A 1 98 ? 1.346 -24.109 -2.114 1.00 74.44 98 PRO A CA 1
ATOM 702 C C . PRO A 1 98 ? -0.088 -23.943 -2.645 1.00 74.44 98 PRO A C 1
ATOM 704 O O . PRO A 1 98 ? -0.379 -24.408 -3.745 1.00 74.44 98 PRO A O 1
ATOM 707 N N . GLY A 1 99 ? -0.982 -23.300 -1.884 1.00 81.88 99 GLY A N 1
ATOM 708 C CA . GLY A 1 99 ? -2.349 -22.983 -2.302 1.00 81.88 99 GLY A CA 1
ATOM 709 C C . GLY A 1 99 ? -2.463 -21.814 -3.287 1.00 81.88 99 GLY A C 1
ATOM 710 O O . GLY A 1 99 ? -3.538 -21.599 -3.845 1.00 81.88 99 GLY A O 1
ATOM 711 N N . HIS A 1 100 ? -1.382 -21.065 -3.525 1.00 78.94 100 HIS A N 1
ATOM 712 C CA . HIS A 1 100 ? -1.356 -19.968 -4.491 1.00 78.94 100 HIS A CA 1
ATOM 713 C C . HIS A 1 100 ? -0.731 -20.415 -5.820 1.00 78.94 100 HIS A C 1
ATOM 715 O O . HIS A 1 100 ? 0.219 -21.204 -5.821 1.00 78.94 100 HIS A O 1
ATOM 721 N N . PRO A 1 101 ? -1.215 -19.903 -6.970 1.00 80.69 101 PRO A N 1
ATOM 722 C CA . PRO A 1 101 ? -0.577 -20.185 -8.248 1.00 80.69 101 PRO A CA 1
ATOM 723 C C . PRO A 1 101 ? 0.883 -19.704 -8.227 1.00 80.69 101 PRO A C 1
ATOM 725 O O . PRO A 1 101 ? 1.191 -18.690 -7.588 1.00 80.69 101 PRO A O 1
ATOM 728 N N . PRO A 1 102 ? 1.792 -20.406 -8.927 1.00 80.19 102 PRO A N 1
ATOM 729 C CA . PRO A 1 102 ? 3.183 -19.991 -8.994 1.00 80.19 102 PRO A CA 1
ATOM 730 C C . PRO A 1 102 ? 3.279 -18.584 -9.584 1.00 80.19 102 PRO A C 1
ATOM 732 O O . PRO A 1 102 ? 2.548 -18.225 -10.510 1.00 80.19 102 PRO A O 1
ATOM 735 N N . LEU A 1 103 ? 4.201 -17.783 -9.048 1.00 79.62 103 LEU A N 1
ATOM 736 C CA . LEU A 1 103 ? 4.467 -16.463 -9.605 1.00 79.62 103 LEU A CA 1
ATOM 737 C C . LEU A 1 103 ? 4.979 -16.607 -11.046 1.00 79.62 103 LEU A C 1
ATOM 739 O O . LEU A 1 103 ? 5.799 -17.494 -11.306 1.00 79.62 103 LEU A O 1
ATOM 743 N N . PRO A 1 104 ? 4.562 -15.723 -11.970 1.00 80.12 104 PRO A N 1
ATOM 744 C CA . PRO A 1 104 ? 5.189 -15.628 -13.281 1.00 80.12 104 PRO A CA 1
ATOM 745 C C . PRO A 1 104 ? 6.709 -15.508 -13.138 1.00 80.12 104 PRO A C 1
ATOM 747 O O . PRO A 1 104 ? 7.183 -14.790 -12.257 1.00 80.12 104 PRO A O 1
ATOM 750 N N . ALA A 1 105 ? 7.473 -16.167 -14.013 1.00 76.81 105 ALA A N 1
ATOM 751 C CA . ALA A 1 105 ? 8.937 -16.199 -13.929 1.00 76.81 105 ALA A CA 1
ATOM 752 C C . ALA A 1 105 ? 9.560 -14.791 -13.819 1.00 76.81 105 ALA A C 1
ATOM 754 O O . ALA A 1 105 ? 10.460 -14.582 -13.010 1.00 76.81 105 ALA A O 1
ATOM 755 N N . ALA A 1 106 ? 8.995 -13.811 -14.535 1.00 72.94 106 ALA A N 1
ATOM 756 C CA . ALA A 1 106 ? 9.402 -12.404 -14.494 1.00 72.94 106 ALA A CA 1
ATOM 757 C C . ALA A 1 106 ? 9.306 -11.751 -13.098 1.00 72.94 106 ALA A C 1
ATOM 759 O O . ALA A 1 106 ? 10.053 -10.829 -12.797 1.00 72.94 106 ALA A O 1
ATOM 760 N N . LEU A 1 107 ? 8.399 -12.223 -12.239 1.00 75.69 107 LEU A N 1
ATOM 761 C CA . LEU A 1 107 ? 8.243 -11.751 -10.857 1.00 75.69 107 LEU A CA 1
ATOM 762 C C . LEU A 1 107 ? 8.953 -12.662 -9.846 1.00 75.69 107 LEU A C 1
ATOM 764 O O . LEU A 1 107 ? 9.211 -12.249 -8.718 1.00 75.69 107 LEU A O 1
ATOM 768 N N . ALA A 1 108 ? 9.236 -13.910 -10.230 1.00 71.25 108 ALA A N 1
ATOM 769 C CA . ALA A 1 108 ? 9.834 -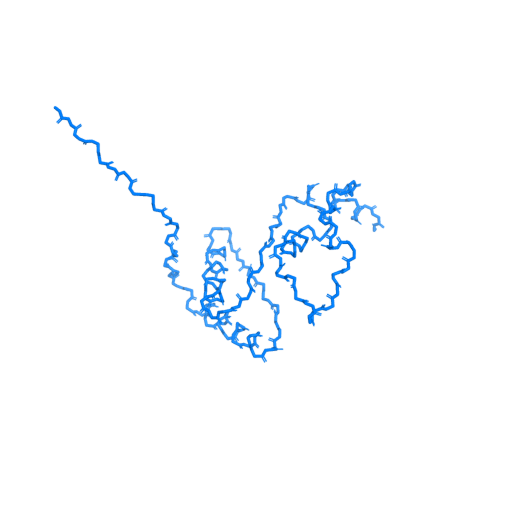14.921 -9.365 1.00 71.25 108 ALA A CA 1
ATOM 770 C C . ALA A 1 108 ? 11.364 -14.852 -9.319 1.00 71.25 108 ALA A C 1
ATOM 772 O O . ALA A 1 108 ? 11.944 -15.195 -8.291 1.00 71.25 108 ALA A O 1
ATOM 773 N N . ALA A 1 109 ? 12.002 -14.433 -10.416 1.00 63.62 109 ALA A N 1
ATOM 774 C CA . ALA A 1 109 ? 13.451 -14.496 -10.564 1.00 63.62 109 ALA A CA 1
ATOM 775 C C . ALA A 1 109 ? 14.211 -13.541 -9.631 1.00 63.62 109 ALA A C 1
ATOM 777 O O . ALA A 1 109 ? 15.406 -13.724 -9.448 1.00 63.62 109 ALA A O 1
ATOM 778 N N . GLY A 1 110 ? 13.572 -12.509 -9.064 1.00 56.12 110 GLY A N 1
ATOM 779 C CA . GLY A 1 110 ? 14.281 -11.444 -8.335 1.00 56.12 110 GLY A CA 1
ATOM 780 C C . GLY A 1 110 ? 15.179 -10.575 -9.235 1.00 56.12 110 GLY A C 1
ATOM 781 O O . GLY A 1 110 ? 15.413 -9.413 -8.922 1.00 56.12 110 GLY A O 1
ATOM 782 N N . ASP A 1 111 ? 15.565 -11.094 -10.401 1.00 50.06 111 ASP A N 1
ATOM 783 C CA . ASP A 1 111 ? 16.324 -10.463 -11.479 1.00 50.06 111 ASP A CA 1
ATOM 784 C C . ASP A 1 111 ? 15.459 -9.570 -12.373 1.00 50.06 111 ASP A C 1
ATOM 786 O O . ASP A 1 111 ? 15.600 -9.536 -13.593 1.00 50.06 111 ASP A O 1
ATOM 790 N N . ALA A 1 112 ? 14.609 -8.743 -11.765 1.00 48.56 112 ALA A N 1
ATOM 791 C CA . ALA A 1 112 ? 14.223 -7.517 -12.456 1.00 48.56 112 ALA A CA 1
ATOM 792 C C . ALA A 1 112 ? 15.447 -6.597 -12.645 1.00 48.56 112 ALA A C 1
ATOM 794 O O . ALA A 1 112 ? 15.415 -5.714 -13.480 1.00 48.56 112 ALA A O 1
ATOM 795 N N . ALA A 1 113 ? 16.561 -6.843 -11.947 1.00 43.94 113 ALA A N 1
ATOM 796 C CA . ALA A 1 113 ? 17.861 -6.237 -12.236 1.00 43.94 113 ALA A CA 1
ATOM 797 C C . ALA A 1 113 ? 18.580 -6.838 -13.468 1.00 43.94 113 ALA A C 1
ATOM 799 O O . ALA A 1 113 ? 19.767 -6.587 -13.665 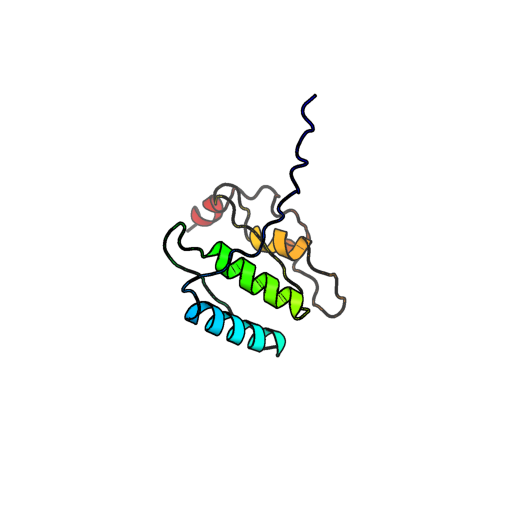1.00 43.94 113 ALA A O 1
ATOM 800 N N . GLY A 1 114 ? 17.913 -7.658 -14.287 1.00 41.69 114 GLY A N 1
ATOM 801 C CA . GLY A 1 114 ? 18.467 -8.114 -15.558 1.00 41.69 114 GLY A CA 1
ATOM 802 C C . GLY A 1 114 ? 18.313 -7.036 -16.622 1.00 41.69 114 GLY A C 1
ATOM 803 O O . GLY A 1 114 ? 17.216 -6.924 -17.147 1.00 41.69 1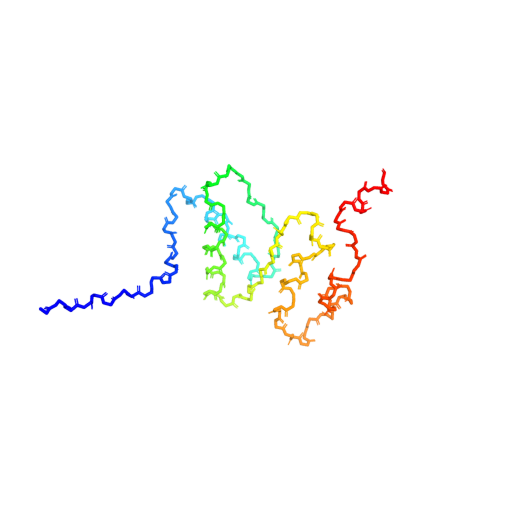14 GLY A O 1
ATOM 804 N N . ASP A 1 115 ? 19.384 -6.270 -16.880 1.00 44.72 115 ASP A N 1
ATOM 805 C CA . ASP A 1 115 ? 19.729 -5.463 -18.082 1.00 44.72 115 ASP A CA 1
ATOM 806 C C . ASP A 1 115 ? 18.583 -4.806 -18.886 1.00 44.72 115 ASP A C 1
ATOM 808 O O . ASP A 1 115 ? 18.687 -4.524 -20.077 1.00 44.72 115 ASP A O 1
ATOM 812 N N . ALA A 1 116 ? 17.447 -4.564 -18.246 1.00 50.19 116 ALA A N 1
ATOM 813 C CA . ALA A 1 116 ? 16.376 -3.769 -18.781 1.00 50.19 116 ALA A CA 1
ATOM 814 C C . ALA A 1 116 ? 16.770 -2.343 -18.443 1.00 50.19 116 ALA A C 1
ATOM 816 O O . ALA A 1 116 ? 16.476 -1.869 -17.341 1.00 50.19 116 ALA A O 1
ATOM 817 N N . ASP A 1 117 ? 17.472 -1.695 -19.381 1.00 49.25 117 ASP A N 1
ATOM 818 C CA . ASP A 1 117 ? 17.511 -0.238 -19.501 1.00 49.25 117 ASP A CA 1
ATOM 819 C C . ASP A 1 117 ? 16.190 0.292 -18.934 1.00 49.25 117 ASP A C 1
ATOM 821 O O . ASP A 1 117 ? 15.134 -0.137 -19.407 1.00 49.25 117 ASP A O 1
ATOM 825 N N . GLY A 1 118 ? 16.247 1.090 -17.859 1.00 55.34 118 GLY A N 1
ATOM 826 C CA . GLY A 1 118 ? 15.101 1.403 -16.991 1.00 55.34 118 GLY A CA 1
ATOM 827 C C . GLY A 1 118 ? 13.847 1.872 -17.738 1.00 55.34 118 GLY A C 1
ATOM 828 O O . GLY A 1 118 ? 13.844 2.015 -18.954 1.00 55.34 118 GLY A O 1
ATOM 829 N N . GLN A 1 119 ? 12.743 2.176 -17.046 1.00 53.28 119 GLN A N 1
ATOM 830 C CA . GLN A 1 119 ? 11.436 2.411 -17.703 1.00 53.28 119 GLN A CA 1
ATOM 831 C C . GLN A 1 119 ? 11.451 3.374 -18.915 1.00 53.28 119 GLN A C 1
ATOM 833 O O . GLN A 1 119 ? 10.624 3.239 -19.813 1.00 53.28 119 GLN A O 1
ATOM 838 N N . ALA A 1 120 ? 12.425 4.286 -19.001 1.00 54.12 120 ALA A N 1
ATOM 839 C CA . ALA A 1 120 ? 12.744 5.071 -20.194 1.00 54.12 120 ALA A CA 1
ATOM 840 C C . ALA A 1 120 ? 12.874 4.264 -21.509 1.00 54.12 120 ALA A C 1
ATOM 842 O O . ALA A 1 120 ? 12.483 4.766 -22.561 1.00 54.12 120 ALA A O 1
ATOM 843 N N . ALA A 1 121 ? 13.394 3.033 -21.498 1.00 55.75 121 ALA A N 1
ATOM 844 C CA . ALA A 1 121 ? 13.493 2.203 -22.699 1.00 55.75 121 ALA A CA 1
ATOM 845 C C . ALA A 1 121 ? 12.123 1.736 -23.206 1.00 55.75 121 ALA A C 1
ATOM 847 O O . ALA A 1 121 ? 11.898 1.748 -24.415 1.00 55.75 121 ALA A O 1
ATOM 848 N N . LEU A 1 122 ? 11.185 1.435 -22.299 1.00 56.50 122 LEU A N 1
ATOM 849 C CA . LEU A 1 122 ? 9.806 1.080 -22.653 1.00 56.50 122 LEU A CA 1
ATOM 850 C C . LEU A 1 122 ? 9.065 2.248 -23.326 1.00 56.50 122 LEU A C 1
ATOM 852 O O . LEU A 1 122 ? 8.269 2.022 -24.232 1.00 56.50 122 LEU A O 1
ATOM 856 N N . PHE A 1 123 ? 9.345 3.494 -22.927 1.00 56.03 123 PHE A N 1
ATOM 857 C CA . PHE A 1 123 ? 8.703 4.688 -23.496 1.00 56.03 123 PHE A CA 1
ATOM 858 C C . PHE A 1 123 ? 9.358 5.214 -24.784 1.00 56.03 123 PHE A C 1
ATOM 860 O O . PHE A 1 123 ? 8.778 6.072 -25.440 1.00 56.03 123 PHE A O 1
ATOM 867 N N . ARG A 1 124 ? 10.542 4.717 -25.175 1.00 54.38 124 ARG A N 1
ATOM 868 C CA . ARG A 1 124 ? 11.203 5.093 -26.444 1.00 54.38 124 ARG A CA 1
ATOM 869 C C . ARG A 1 124 ? 10.690 4.324 -27.666 1.00 54.38 124 ARG A C 1
ATOM 871 O O . ARG A 1 124 ? 11.081 4.654 -28.780 1.00 54.38 124 ARG A O 1
ATOM 878 N N . GLN A 1 125 ? 9.853 3.306 -27.473 1.00 49.62 125 GLN A N 1
ATOM 879 C CA . GLN A 1 125 ? 9.315 2.468 -28.551 1.00 49.62 125 GLN A CA 1
ATOM 880 C C . GLN A 1 125 ? 7.838 2.753 -28.895 1.00 49.62 125 GLN A C 1
ATOM 882 O O . GLN A 1 125 ? 7.230 1.950 -29.600 1.00 49.62 125 GLN A O 1
ATOM 887 N N . ALA A 1 126 ? 7.264 3.865 -28.416 1.00 42.53 126 ALA A N 1
ATOM 888 C CA . ALA A 1 126 ? 5.873 4.262 -28.666 1.00 42.53 126 ALA A CA 1
ATOM 889 C C . ALA A 1 126 ? 5.763 5.505 -29.559 1.00 42.53 126 ALA A C 1
ATOM 891 O O . ALA A 1 126 ? 6.587 6.430 -29.382 1.00 42.53 126 ALA A O 1
#

InterPro domains:
  IPR027417 P-loop containing nucleoside triphosphate hydrolase [G3DSA:3.40.50.300] (22-83)
  IPR027417 P-loop containing nucleoside triphosphate hydrolase [SSF52540] (14-91)
  IPR041664 Orc1-like, AAA ATPase domain [PF13191] (16-94)

pLDDT: mean 77.83, std 18.82, range [39.59, 97.69]

Organism: NCBI:txid1645740

Sequence (126 aa):
MAEPIAATPVGPSPARLVGRGRELVLLRERLAGALAGRGALVLLAGEAGIGKTALAEATLAEARQRGATVLVGRCHDLAETPPYGPWVEALARAPRDPGHPPLPAALAAGDAAGDADGQAALFRQA

Radius of gyration: 19.23 Å; chains: 1; bounding box: 45×42×66 Å